Protein AF-A0A0K8T9E8-F1 (afdb_monomer_lite)

Foldseek 3Di:
DDDDQPDDDPVQVVLLVVVLVPDPDPVLSVVLVPDPVCVSDGPVVSVVSSVVVVVVVVVVVVVPDDPPDDPCPPPPPPDDDDDDDDDDDDDDDDDDDDDDDDDDDDDDDDD

Structure (mmCIF, N/CA/C/O backbone):
data_AF-A0A0K8T9E8-F1
#
_entry.id   AF-A0A0K8T9E8-F1
#
loop_
_atom_site.group_PDB
_atom_site.id
_atom_site.type_symbol
_atom_site.label_atom_id
_atom_site.label_alt_id
_atom_site.label_comp_id
_atom_site.label_asym_id
_atom_site.label_entity_id
_atom_site.label_seq_id
_atom_site.pdbx_PDB_ins_code
_atom_site.Cartn_x
_atom_site.Cartn_y
_atom_site.Cartn_z
_atom_site.occupancy
_atom_site.B_iso_or_equiv
_atom_site.auth_seq_id
_atom_site.auth_comp_id
_atom_site.auth_asym_id
_atom_site.auth_atom_id
_atom_site.pdbx_PDB_model_num
ATOM 1 N N . GLY A 1 1 ? -17.055 27.071 10.970 1.00 41.31 1 GLY A N 1
ATOM 2 C CA . GLY A 1 1 ? -17.228 25.872 10.129 1.00 41.31 1 GLY A CA 1
ATOM 3 C C . GLY A 1 1 ? -16.726 24.668 10.891 1.00 41.31 1 GLY A C 1
ATOM 4 O O . GLY A 1 1 ? -15.549 24.632 11.220 1.00 41.31 1 GLY A O 1
ATOM 5 N N . GLY A 1 2 ? -17.615 23.748 11.268 1.00 48.00 2 GLY A N 1
ATOM 6 C CA . GLY A 1 2 ? -17.248 22.570 12.054 1.00 48.00 2 GLY A CA 1
ATOM 7 C C . GLY A 1 2 ? -16.509 21.546 11.196 1.00 48.00 2 GLY A C 1
ATOM 8 O O . GLY A 1 2 ? -17.046 21.081 10.197 1.00 48.00 2 GLY A O 1
ATOM 9 N N . SER A 1 3 ? -15.282 21.205 11.586 1.00 59.69 3 SER A N 1
ATOM 10 C CA . SER A 1 3 ? -14.521 20.101 10.999 1.00 59.69 3 SER A CA 1
ATOM 11 C C . SER A 1 3 ? -15.246 18.781 11.277 1.00 59.69 3 SER A C 1
ATOM 13 O O . SER A 1 3 ? -15.269 18.278 12.403 1.00 59.69 3 SER A O 1
ATOM 15 N N . CYS A 1 4 ? -15.887 18.231 10.249 1.00 59.31 4 CYS A N 1
ATOM 16 C CA . CYS A 1 4 ? -16.485 16.907 10.275 1.00 59.31 4 CYS A CA 1
ATOM 17 C C . CYS A 1 4 ? -15.367 15.856 10.237 1.00 59.31 4 CYS A C 1
ATOM 19 O O . CYS A 1 4 ? -14.863 15.479 9.180 1.00 59.31 4 CYS A O 1
ATOM 21 N N . LYS A 1 5 ? -14.970 15.367 11.418 1.00 65.94 5 LYS A N 1
ATOM 22 C CA . LYS A 1 5 ? -14.088 14.201 11.545 1.00 65.94 5 LYS A CA 1
ATOM 23 C C . LYS A 1 5 ? -14.787 12.999 10.906 1.00 65.94 5 LYS A C 1
ATOM 25 O O . LYS A 1 5 ? -15.762 12.488 11.461 1.00 65.94 5 LYS A O 1
ATOM 30 N N . LYS A 1 6 ? -14.320 12.561 9.732 1.00 70.06 6 LYS A N 1
ATOM 31 C CA . LYS A 1 6 ? -14.803 11.326 9.100 1.00 70.06 6 LYS A CA 1
ATOM 32 C C . LYS A 1 6 ? -14.544 10.174 10.067 1.00 70.06 6 LYS A C 1
ATOM 34 O O . LYS A 1 6 ? -13.398 9.873 10.388 1.00 70.06 6 LYS A O 1
ATOM 39 N N . LYS A 1 7 ? -15.614 9.554 10.566 1.00 74.62 7 LYS A N 1
ATOM 40 C CA . LYS A 1 7 ? -15.506 8.351 11.393 1.00 74.62 7 LYS A CA 1
ATOM 41 C C . LYS A 1 7 ? -15.055 7.209 10.489 1.00 74.62 7 LYS A C 1
ATOM 43 O O . LYS A 1 7 ? -15.823 6.738 9.656 1.00 74.62 7 LYS A O 1
ATOM 48 N N . ILE A 1 8 ? -13.803 6.796 10.631 1.00 77.94 8 ILE A N 1
ATOM 49 C CA . ILE A 1 8 ? -13.283 5.622 9.935 1.00 77.94 8 ILE A CA 1
ATOM 50 C C . ILE A 1 8 ? -13.851 4.388 10.635 1.00 77.94 8 ILE A C 1
ATOM 52 O O . ILE A 1 8 ? -13.694 4.226 11.845 1.00 77.94 8 ILE A O 1
ATOM 56 N N . SER A 1 9 ? -14.538 3.530 9.882 1.00 89.19 9 SER A N 1
ATOM 57 C CA . SER A 1 9 ? -15.038 2.258 10.409 1.00 89.19 9 SER A CA 1
ATOM 58 C C . SER A 1 9 ? -13.875 1.351 10.815 1.00 89.19 9 SER A C 1
ATOM 60 O O . SER A 1 9 ? -12.877 1.254 10.101 1.00 89.19 9 SER A O 1
ATOM 62 N N . ILE A 1 10 ? -14.028 0.624 11.923 1.00 90.50 10 ILE A N 1
ATOM 63 C CA . ILE A 1 10 ? -13.066 -0.392 12.374 1.00 90.50 10 ILE A CA 1
ATOM 64 C C . ILE A 1 10 ? -12.800 -1.418 11.258 1.00 90.50 10 ILE A C 1
ATOM 66 O O . ILE A 1 10 ? -11.650 -1.778 11.009 1.00 90.50 10 ILE A O 1
ATOM 70 N N . ALA A 1 11 ? -13.842 -1.815 10.520 1.00 92.81 11 ALA A N 1
ATOM 71 C CA . ALA A 1 11 ? -13.714 -2.716 9.377 1.00 92.81 11 ALA A CA 1
ATOM 72 C C . ALA A 1 11 ? -12.789 -2.147 8.287 1.00 92.81 11 ALA A C 1
ATOM 74 O O . ALA A 1 11 ? -11.958 -2.870 7.745 1.00 92.81 11 ALA A O 1
ATOM 75 N N . ASN A 1 12 ? -12.869 -0.839 8.015 1.00 91.44 12 ASN A N 1
ATOM 76 C CA . ASN A 1 12 ? -11.996 -0.172 7.047 1.00 91.44 12 ASN A CA 1
ATOM 77 C C . ASN A 1 12 ? -10.527 -0.216 7.493 1.00 91.44 12 ASN A C 1
ATOM 79 O O . ASN A 1 12 ? -9.642 -0.471 6.680 1.00 91.44 12 ASN A O 1
ATOM 83 N N . THR A 1 13 ? -10.261 -0.022 8.785 1.00 91.69 13 THR A N 1
ATOM 84 C CA . THR A 1 13 ? -8.909 -0.145 9.346 1.00 91.69 13 THR A CA 1
ATOM 85 C C . THR A 1 13 ? -8.357 -1.558 9.168 1.00 91.69 13 THR A C 1
ATOM 87 O O . THR A 1 13 ? -7.232 -1.71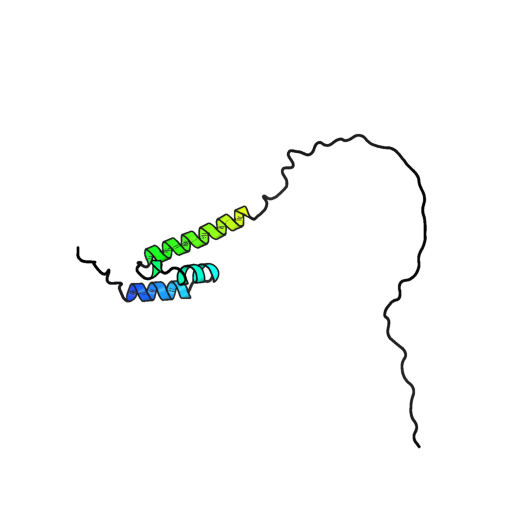6 8.691 1.00 91.69 13 THR A O 1
ATOM 90 N N . PHE A 1 14 ? -9.150 -2.588 9.484 1.00 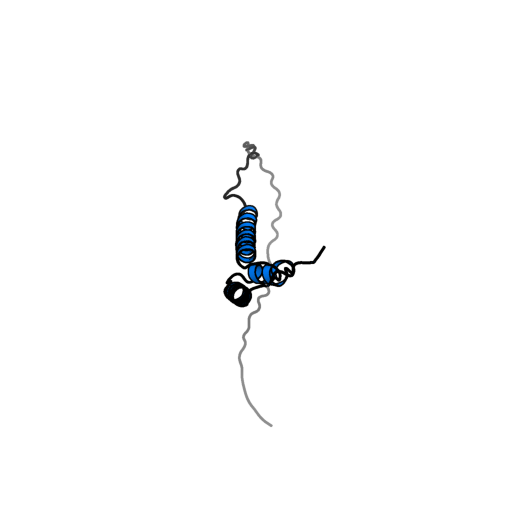94.31 14 PHE A N 1
ATOM 91 C CA . PHE A 1 14 ? -8.732 -3.980 9.309 1.00 94.31 14 PHE A CA 1
ATOM 92 C C . PHE A 1 14 ? -8.498 -4.338 7.842 1.00 94.31 14 PHE A C 1
ATOM 94 O O . PHE A 1 14 ? -7.453 -4.903 7.530 1.00 94.31 14 PHE A O 1
ATOM 101 N N . LEU A 1 15 ? -9.408 -3.966 6.937 1.00 95.12 15 LEU A N 1
ATOM 102 C CA . LEU A 1 15 ? -9.255 -4.217 5.500 1.00 95.12 15 LEU A CA 1
ATOM 103 C C . LEU A 1 15 ? -7.964 -3.607 4.959 1.00 95.12 15 LEU A C 1
ATOM 105 O O . LEU A 1 15 ? -7.193 -4.280 4.280 1.00 95.12 15 LEU A O 1
ATOM 109 N N . ARG A 1 16 ? -7.676 -2.355 5.323 1.00 94.62 16 ARG A N 1
ATOM 110 C CA . ARG A 1 16 ? -6.445 -1.675 4.913 1.00 94.62 16 ARG A CA 1
ATOM 111 C C . ARG A 1 16 ? -5.199 -2.355 5.471 1.00 94.62 16 ARG A C 1
ATOM 113 O O . ARG A 1 16 ? -4.246 -2.566 4.728 1.00 94.62 16 ARG A O 1
ATOM 120 N N . ALA A 1 17 ? -5.206 -2.719 6.752 1.00 94.25 17 ALA A N 1
ATOM 121 C CA . ALA A 1 17 ? -4.076 -3.396 7.381 1.00 94.25 17 ALA A CA 1
ATOM 122 C C . ALA A 1 17 ? -3.804 -4.768 6.744 1.00 94.25 17 ALA A C 1
ATOM 124 O O . ALA A 1 17 ? -2.658 -5.077 6.416 1.00 94.25 17 ALA A O 1
ATOM 125 N N . GLN A 1 18 ? -4.852 -5.568 6.528 1.00 96.69 18 GLN A N 1
ATOM 126 C CA . GLN A 1 18 ? -4.735 -6.886 5.902 1.00 96.69 18 GLN A CA 1
ATOM 127 C C . GLN A 1 18 ? -4.281 -6.782 4.451 1.00 96.69 18 GLN A C 1
ATOM 129 O O . GLN A 1 18 ? -3.404 -7.534 4.036 1.00 96.69 18 GLN A O 1
ATOM 134 N N . PHE A 1 19 ? -4.807 -5.813 3.704 1.00 96.81 19 PHE A N 1
ATOM 135 C CA . PHE A 1 19 ? -4.383 -5.573 2.333 1.00 96.81 19 PHE A CA 1
ATOM 136 C C . PHE A 1 19 ? -2.898 -5.211 2.255 1.00 96.81 19 PHE A C 1
ATOM 138 O O . PHE A 1 19 ? -2.157 -5.897 1.560 1.00 96.81 19 PHE A O 1
ATOM 145 N N . ILE A 1 20 ? -2.432 -4.213 3.021 1.00 95.62 20 ILE A N 1
ATOM 146 C CA . ILE A 1 20 ? -1.010 -3.820 3.030 1.00 95.62 20 ILE A CA 1
ATOM 147 C C . ILE A 1 20 ? -0.125 -5.013 3.419 1.00 95.62 20 ILE A C 1
ATOM 149 O O . ILE A 1 20 ? 0.881 -5.278 2.762 1.00 95.62 20 ILE A O 1
ATOM 153 N N . ARG A 1 21 ? -0.502 -5.763 4.463 1.00 96.38 21 ARG A N 1
ATOM 154 C CA . ARG A 1 21 ? 0.230 -6.961 4.900 1.00 96.38 21 ARG A CA 1
ATOM 155 C C . ARG A 1 21 ? 0.272 -8.043 3.814 1.00 96.38 21 ARG A C 1
ATOM 157 O O . ARG A 1 21 ? 1.287 -8.721 3.689 1.00 96.38 21 ARG A O 1
ATOM 164 N N . GLY A 1 22 ? -0.812 -8.207 3.060 1.00 97.38 22 GLY A N 1
ATOM 165 C CA . GLY A 1 22 ? -0.967 -9.221 2.017 1.00 97.38 22 GLY A CA 1
ATOM 166 C C . GLY A 1 22 ? -0.269 -8.902 0.692 1.00 97.38 22 GLY A C 1
ATOM 167 O O . GLY A 1 22 ? -0.134 -9.797 -0.142 1.00 97.38 22 GLY A O 1
ATOM 168 N N . LEU A 1 23 ? 0.201 -7.668 0.476 1.00 97.19 23 LEU A N 1
ATOM 169 C CA . LEU A 1 23 ? 0.909 -7.299 -0.754 1.00 97.19 23 LEU A CA 1
ATOM 170 C C . LEU A 1 23 ? 2.224 -8.065 -0.890 1.00 97.19 23 LEU A C 1
ATOM 172 O O . LEU A 1 23 ? 3.052 -8.035 0.017 1.00 97.19 23 LEU A O 1
ATOM 176 N N . ARG A 1 24 ? 2.454 -8.698 -2.045 1.00 96.31 24 ARG A N 1
ATOM 177 C CA . ARG A 1 24 ? 3.720 -9.393 -2.345 1.00 96.31 24 ARG A CA 1
ATOM 178 C C . ARG A 1 24 ? 4.862 -8.429 -2.670 1.00 96.31 24 ARG A C 1
ATOM 180 O O . ARG A 1 24 ? 5.992 -8.699 -2.278 1.00 96.31 24 ARG A O 1
ATOM 187 N N . ASP A 1 25 ? 4.573 -7.325 -3.361 1.00 95.25 25 ASP A N 1
ATOM 188 C CA . ASP A 1 25 ? 5.581 -6.319 -3.713 1.00 95.25 25 ASP A CA 1
ATOM 189 C C . ASP A 1 25 ? 5.943 -5.469 -2.483 1.00 95.25 25 ASP A C 1
ATOM 191 O O . ASP A 1 25 ? 5.124 -4.703 -1.966 1.00 95.25 25 ASP A O 1
ATOM 195 N N . GLY A 1 26 ? 7.184 -5.621 -2.011 1.00 96.06 26 GLY A N 1
ATOM 196 C CA . GLY A 1 26 ? 7.714 -4.873 -0.873 1.00 96.06 26 GLY A CA 1
ATOM 197 C C . GLY A 1 26 ? 7.804 -3.370 -1.134 1.00 96.06 26 GLY A C 1
ATOM 198 O O . GLY A 1 26 ? 7.496 -2.587 -0.240 1.00 96.06 26 GLY A O 1
ATOM 199 N N . TRP A 1 27 ? 8.116 -2.956 -2.364 1.00 95.69 27 TRP A N 1
ATOM 200 C CA . TRP A 1 27 ? 8.211 -1.540 -2.712 1.00 95.69 27 TRP A CA 1
ATOM 201 C C . TRP A 1 27 ? 6.837 -0.872 -2.671 1.00 95.69 27 TRP A C 1
ATOM 203 O O . TRP A 1 27 ? 6.679 0.168 -2.037 1.00 95.69 27 TRP A O 1
ATOM 213 N N . VAL A 1 28 ? 5.812 -1.494 -3.271 1.00 95.75 28 VAL A N 1
ATOM 214 C CA . VAL A 1 28 ? 4.437 -0.958 -3.218 1.00 95.75 28 VAL A CA 1
ATOM 215 C C . VAL A 1 28 ? 3.962 -0.888 -1.766 1.00 95.75 28 VAL A C 1
ATOM 217 O O . VAL A 1 28 ? 3.374 0.111 -1.352 1.00 95.75 28 VAL A O 1
ATOM 220 N N . ARG A 1 29 ? 4.267 -1.913 -0.961 1.00 96.69 29 ARG A N 1
ATOM 221 C CA . ARG A 1 29 ? 3.947 -1.932 0.470 1.00 96.69 29 ARG A CA 1
ATOM 222 C C . ARG A 1 29 ? 4.584 -0.756 1.217 1.00 96.69 29 ARG A C 1
ATOM 224 O O . ARG A 1 29 ? 3.887 -0.075 1.966 1.00 96.69 29 ARG A O 1
ATOM 231 N N . GLU A 1 30 ? 5.873 -0.501 1.013 1.00 96.12 30 GLU A N 1
ATOM 232 C CA . GLU A 1 30 ? 6.597 0.613 1.637 1.00 96.12 30 GLU A CA 1
ATOM 233 C C . GLU A 1 30 ? 6.029 1.973 1.222 1.00 96.12 30 GLU A C 1
ATOM 235 O O . GLU A 1 30 ? 5.768 2.813 2.085 1.00 96.12 30 GLU A O 1
ATOM 240 N N . GLN A 1 31 ? 5.746 2.167 -0.069 1.00 95.50 31 GLN A N 1
ATOM 241 C CA . GLN A 1 31 ? 5.141 3.402 -0.579 1.00 95.50 31 GLN A CA 1
ATOM 242 C C . GLN A 1 31 ? 3.770 3.688 0.054 1.00 95.50 31 GLN A C 1
ATOM 244 O O . GLN A 1 31 ? 3.436 4.839 0.338 1.00 95.50 31 GLN A O 1
ATOM 249 N N . LEU A 1 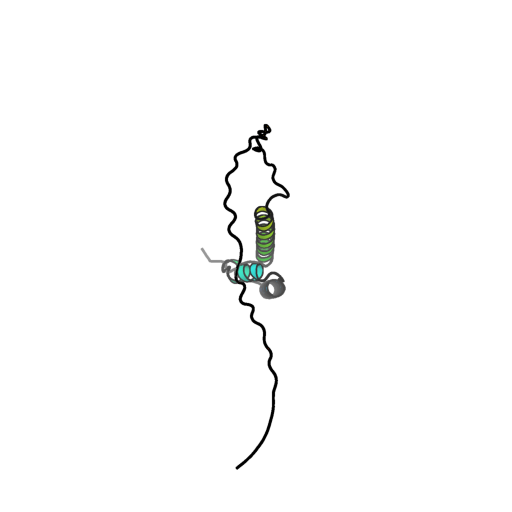32 ? 2.969 2.650 0.310 1.00 95.19 32 LEU A N 1
ATOM 250 C CA . LEU A 1 32 ? 1.682 2.796 0.994 1.00 95.19 32 LEU A CA 1
ATOM 251 C C . LEU A 1 32 ? 1.839 3.060 2.501 1.00 95.19 32 LEU A C 1
ATOM 253 O O . LEU A 1 32 ? 1.015 3.762 3.081 1.00 95.19 32 LEU A O 1
ATOM 257 N N . LEU A 1 33 ? 2.878 2.523 3.146 1.00 94.50 33 LEU A N 1
ATOM 258 C CA . LEU A 1 33 ? 3.146 2.754 4.571 1.00 94.50 33 LEU A CA 1
ATOM 259 C C . LEU A 1 33 ? 3.687 4.161 4.854 1.00 94.50 33 LEU A C 1
ATOM 261 O O . LEU A 1 33 ? 3.359 4.743 5.890 1.00 94.50 33 LEU A O 1
ATOM 265 N N . GLN A 1 34 ? 4.505 4.700 3.950 1.00 94.12 34 GLN A N 1
ATOM 266 C CA . GLN A 1 34 ? 5.097 6.034 4.079 1.00 94.12 34 GLN A CA 1
ATOM 267 C C . GLN A 1 34 ? 4.107 7.162 3.770 1.00 94.12 34 GLN A C 1
ATOM 269 O O . GLN A 1 34 ? 4.294 8.290 4.226 1.00 94.12 34 GLN A O 1
ATOM 274 N N . ASP A 1 35 ? 3.036 6.880 3.028 1.00 91.75 35 ASP A N 1
ATOM 275 C CA . ASP A 1 35 ? 2.052 7.894 2.681 1.00 91.75 35 ASP A CA 1
ATOM 276 C C . ASP A 1 35 ? 1.104 8.196 3.856 1.00 91.75 35 ASP A C 1
ATOM 278 O O . ASP A 1 35 ? 0.150 7.472 4.164 1.00 91.75 35 ASP A O 1
ATOM 282 N N . SER A 1 36 ? 1.350 9.339 4.493 1.00 84.75 36 SER A N 1
ATOM 283 C CA . SER A 1 36 ? 0.527 9.883 5.571 1.00 84.75 36 SER A CA 1
ATOM 284 C C . SER A 1 36 ? -0.908 10.185 5.132 1.00 84.75 36 SER A C 1
ATOM 286 O O . SER A 1 36 ? -1.820 10.074 5.952 1.00 84.75 36 SER A O 1
ATOM 288 N N . SER A 1 37 ? -1.141 10.474 3.846 1.00 84.50 37 SER A N 1
ATOM 289 C CA . SER A 1 37 ? -2.464 10.806 3.312 1.00 84.50 37 SER A CA 1
ATOM 290 C C . SER A 1 37 ? -3.415 9.613 3.275 1.00 84.50 37 SER A C 1
ATOM 292 O O . SER A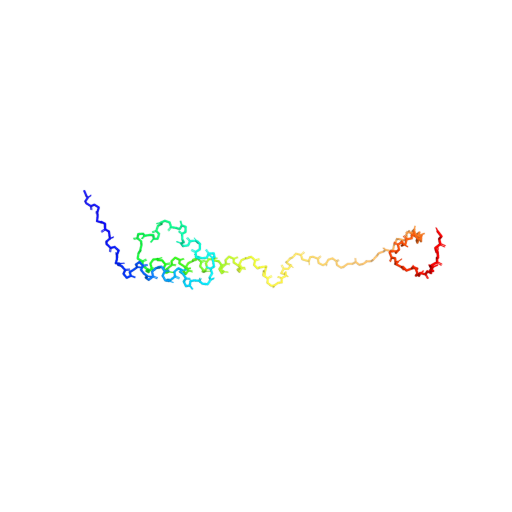 1 37 ? -4.628 9.806 3.218 1.00 84.50 37 SER A O 1
ATOM 294 N N . ILE A 1 38 ? -2.905 8.376 3.331 1.00 83.75 38 ILE A N 1
ATOM 295 C CA . ILE A 1 38 ? -3.763 7.188 3.286 1.00 83.75 38 ILE A CA 1
ATOM 296 C C . ILE A 1 38 ? -4.441 6.967 4.635 1.00 83.75 38 ILE A C 1
ATOM 298 O O . ILE A 1 38 ? -5.533 6.413 4.668 1.00 83.75 38 ILE A O 1
ATOM 302 N N . LYS A 1 39 ? -3.846 7.391 5.763 1.00 77.19 39 LYS A N 1
ATOM 303 C CA . LYS A 1 39 ? -4.380 7.167 7.126 1.00 77.19 39 LYS A CA 1
ATOM 304 C C . LYS A 1 39 ? -5.832 7.612 7.275 1.00 77.19 39 LYS A C 1
ATOM 306 O O . LYS A 1 39 ? -6.621 6.832 7.800 1.00 77.19 39 LYS A O 1
ATOM 311 N N . ASP A 1 40 ? -6.199 8.736 6.674 1.00 80.81 40 ASP A N 1
ATOM 312 C CA . ASP A 1 40 ? -7.551 9.297 6.761 1.00 80.81 40 ASP A CA 1
ATOM 313 C C . ASP A 1 40 ? -8.479 8.888 5.600 1.00 80.81 40 ASP A C 1
ATOM 315 O O . ASP A 1 40 ? -9.606 9.377 5.484 1.00 80.81 40 ASP A O 1
ATOM 319 N N . LYS A 1 41 ? -8.019 7.985 4.723 1.00 84.00 41 LYS A N 1
ATOM 320 C CA . LYS A 1 41 ? -8.745 7.544 3.527 1.00 84.00 41 LYS A CA 1
ATOM 321 C C . LYS A 1 41 ? -9.452 6.197 3.703 1.00 84.00 41 LYS A C 1
ATOM 323 O O . LYS A 1 41 ? -9.080 5.336 4.513 1.00 84.00 41 LYS A O 1
ATOM 328 N N . ASN A 1 42 ? -10.492 6.025 2.889 1.00 89.62 42 ASN A N 1
ATOM 329 C CA . ASN A 1 42 ? -11.218 4.769 2.736 1.00 89.62 42 ASN A CA 1
ATOM 330 C C . ASN A 1 42 ? -10.370 3.735 1.985 1.00 89.62 42 ASN A C 1
ATOM 332 O O . ASN A 1 42 ? -9.428 4.080 1.271 1.00 89.62 42 ASN A O 1
ATOM 336 N N . PHE A 1 43 ? -10.733 2.467 2.142 1.00 92.62 43 PHE A N 1
ATOM 337 C CA . PHE A 1 43 ? -10.081 1.339 1.492 1.00 92.62 43 PHE A CA 1
ATOM 338 C C . PHE A 1 43 ? -9.997 1.496 -0.033 1.00 92.62 43 PHE A C 1
ATOM 340 O O . PHE A 1 43 ? -8.930 1.273 -0.594 1.00 92.62 43 PHE A O 1
ATOM 347 N N . ASP A 1 44 ? -11.056 1.975 -0.687 1.00 93.81 44 ASP A N 1
ATOM 348 C CA . ASP A 1 44 ? -11.076 2.149 -2.147 1.00 93.81 44 ASP A CA 1
ATOM 349 C C . ASP A 1 44 ? -9.975 3.084 -2.653 1.00 93.81 44 ASP A C 1
ATOM 351 O O . ASP A 1 44 ? -9.348 2.833 -3.677 1.00 93.81 44 ASP A O 1
ATOM 355 N N . GLU A 1 45 ? -9.695 4.157 -1.916 1.00 93.19 45 GLU A N 1
ATOM 356 C CA . GLU A 1 45 ? -8.636 5.100 -2.274 1.00 93.19 45 GLU A CA 1
ATOM 357 C C . GLU A 1 45 ? -7.245 4.484 -2.094 1.00 93.19 45 GLU A C 1
ATOM 359 O O . GLU A 1 45 ? -6.335 4.745 -2.883 1.00 93.19 45 GLU A O 1
ATOM 364 N N . LEU A 1 46 ? -7.085 3.629 -1.081 1.00 95.06 46 LEU A N 1
ATOM 365 C CA . LEU A 1 46 ? -5.869 2.847 -0.888 1.00 95.06 46 LEU A CA 1
ATOM 366 C C . LEU A 1 46 ? -5.670 1.861 -2.048 1.00 95.06 46 LEU A C 1
ATOM 368 O O . LEU A 1 46 ? -4.567 1.772 -2.587 1.00 95.06 46 LEU A O 1
ATOM 372 N N . LEU A 1 47 ? -6.734 1.165 -2.457 1.00 96.31 47 LEU A N 1
ATOM 373 C CA . LEU A 1 47 ? -6.709 0.205 -3.559 1.00 96.31 47 LEU A CA 1
ATOM 374 C C . LEU A 1 47 ? -6.351 0.884 -4.887 1.00 96.31 47 LEU A C 1
ATOM 376 O O . LEU A 1 47 ? -5.432 0.438 -5.571 1.00 96.31 47 LEU A O 1
ATOM 380 N N . LYS A 1 48 ? -7.008 2.003 -5.218 1.00 96.56 48 LYS A N 1
ATOM 381 C CA . LYS A 1 48 ? -6.688 2.802 -6.414 1.00 96.56 48 LYS A CA 1
ATOM 382 C C . LYS A 1 48 ? -5.222 3.215 -6.438 1.00 96.56 48 LYS A C 1
ATOM 384 O O . LYS A 1 48 ? -4.570 3.105 -7.472 1.00 96.56 48 LYS A O 1
ATOM 389 N N . LYS A 1 49 ? -4.689 3.667 -5.298 1.00 95.75 49 LYS A N 1
ATOM 390 C CA . LYS A 1 49 ? -3.283 4.064 -5.208 1.00 95.75 49 LYS A CA 1
ATOM 391 C C . LYS A 1 49 ? -2.338 2.884 -5.437 1.00 95.75 49 LYS A C 1
ATOM 393 O O . LYS A 1 49 ? -1.357 3.040 -6.155 1.00 95.75 49 LYS A O 1
ATOM 398 N N . ALA A 1 50 ? -2.623 1.725 -4.847 1.00 96.31 50 ALA A N 1
ATOM 399 C CA . ALA A 1 50 ? -1.811 0.525 -5.036 1.00 96.31 50 ALA A CA 1
ATOM 400 C C . ALA A 1 50 ? -1.749 0.109 -6.516 1.00 96.31 50 ALA A C 1
ATOM 402 O O . ALA A 1 50 ? -0.659 -0.120 -7.033 1.00 96.31 50 ALA A O 1
ATOM 403 N N . ILE A 1 51 ? -2.896 0.116 -7.204 1.00 97.62 51 ILE A N 1
ATOM 404 C CA . ILE A 1 51 ? -2.989 -0.171 -8.644 1.00 97.62 51 ILE A CA 1
ATOM 405 C C . ILE A 1 51 ? -2.180 0.847 -9.454 1.00 97.62 51 ILE A C 1
ATOM 407 O O . ILE A 1 51 ? -1.413 0.467 -10.334 1.00 97.62 51 ILE A O 1
ATOM 411 N N . ALA A 1 52 ? -2.308 2.140 -9.144 1.00 96.62 52 ALA A N 1
ATOM 412 C CA . ALA A 1 52 ? -1.563 3.187 -9.840 1.00 96.62 52 ALA A CA 1
ATOM 413 C C . ALA A 1 52 ? -0.039 3.036 -9.668 1.00 96.62 52 ALA A C 1
ATOM 415 O O . ALA A 1 52 ? 0.710 3.215 -10.626 1.00 96.62 52 ALA A O 1
ATOM 416 N N . LEU A 1 53 ? 0.422 2.673 -8.465 1.00 96.00 53 LEU A N 1
ATOM 417 C CA . LEU A 1 53 ? 1.836 2.406 -8.183 1.00 96.00 53 LEU A CA 1
ATOM 418 C C . LEU A 1 53 ? 2.361 1.194 -8.964 1.00 96.00 53 LEU A C 1
ATOM 420 O O . LEU A 1 53 ? 3.455 1.255 -9.525 1.00 96.00 53 LEU A O 1
ATOM 424 N N . GLU A 1 54 ? 1.589 0.110 -9.011 1.00 94.75 54 GLU A N 1
ATOM 425 C CA . GLU A 1 54 ? 1.936 -1.096 -9.768 1.00 94.75 54 GLU A CA 1
ATOM 426 C C . GLU A 1 54 ? 2.005 -0.811 -11.274 1.00 94.75 54 GLU A C 1
ATOM 428 O O . GLU A 1 54 ? 3.014 -1.118 -11.913 1.00 94.75 54 GLU A O 1
ATOM 433 N N . ALA A 1 55 ? 0.983 -0.152 -11.826 1.00 95.12 55 ALA A N 1
ATOM 434 C CA . ALA A 1 55 ? 0.932 0.227 -13.235 1.00 95.12 55 ALA A CA 1
ATOM 435 C C . ALA A 1 55 ? 2.102 1.144 -13.621 1.00 95.12 55 ALA A C 1
ATOM 437 O O . ALA A 1 55 ? 2.779 0.891 -14.616 1.00 95.12 55 ALA A O 1
ATOM 438 N N . SER A 1 56 ? 2.400 2.155 -12.798 1.00 93.38 56 SER A N 1
ATOM 439 C CA . SER A 1 56 ? 3.507 3.086 -13.041 1.00 93.38 56 SER A CA 1
ATOM 440 C C . SER A 1 56 ? 4.871 2.388 -13.032 1.00 93.38 56 SER A C 1
ATOM 442 O O . SER A 1 56 ? 5.722 2.682 -13.877 1.00 93.38 56 SER A O 1
ATOM 444 N N . ARG A 1 57 ? 5.089 1.417 -12.132 1.00 90.50 57 ARG A N 1
ATOM 445 C CA . ARG A 1 57 ? 6.313 0.599 -12.152 1.00 90.50 57 ARG A CA 1
ATOM 446 C C . ARG A 1 57 ? 6.391 -0.299 -13.371 1.00 90.50 57 ARG A C 1
ATOM 448 O O . ARG A 1 57 ? 7.476 -0.431 -13.935 1.00 90.50 57 ARG A O 1
ATOM 455 N N . TYR A 1 58 ? 5.282 -0.920 -13.758 1.00 90.25 58 TYR A N 1
ATOM 456 C CA . TYR A 1 58 ? 5.241 -1.762 -14.944 1.00 90.25 58 TYR A CA 1
ATOM 457 C C . TYR A 1 58 ? 5.600 -0.953 -16.195 1.00 90.25 58 TYR A C 1
ATOM 459 O O . TYR A 1 58 ? 6.506 -1.336 -16.931 1.00 90.25 58 TYR A O 1
ATOM 467 N N . GLU A 1 59 ? 4.967 0.205 -16.384 1.00 91.25 59 GLU A N 1
ATOM 468 C CA . GLU A 1 59 ? 5.219 1.113 -17.506 1.00 91.25 59 GLU A CA 1
ATOM 469 C C . GLU A 1 59 ? 6.659 1.644 -17.512 1.00 91.25 59 GLU A C 1
ATOM 471 O O . GLU A 1 59 ? 7.350 1.551 -18.525 1.00 91.25 59 GLU A O 1
ATOM 476 N N . SER A 1 60 ? 7.166 2.104 -16.366 1.00 87.31 60 SER A N 1
ATOM 477 C CA . SER A 1 60 ? 8.561 2.559 -16.243 1.00 87.31 60 SER A CA 1
ATOM 478 C C . SER A 1 60 ? 9.561 1.438 -16.552 1.00 87.31 60 SER A C 1
ATOM 480 O O . SER A 1 60 ? 10.594 1.667 -17.182 1.00 87.31 60 SER A O 1
ATOM 482 N N . GLY A 1 61 ? 9.244 0.206 -16.145 1.00 81.81 61 GLY A N 1
ATOM 483 C CA . GLY A 1 61 ? 10.015 -0.988 -16.481 1.00 81.81 61 GLY A CA 1
ATOM 484 C C . GLY A 1 61 ? 10.057 -1.256 -17.987 1.00 81.81 61 GLY A C 1
ATOM 485 O O . GLY A 1 61 ? 11.123 -1.571 -18.513 1.00 81.81 61 GLY A O 1
ATOM 486 N N . GLN A 1 62 ? 8.937 -1.077 -18.690 1.00 71.81 62 GLN A N 1
ATOM 487 C CA . GLN A 1 62 ? 8.883 -1.195 -20.151 1.00 71.81 62 GLN A CA 1
ATOM 488 C C . GLN A 1 62 ? 9.702 -0.103 -20.849 1.00 71.81 62 GLN A C 1
ATOM 490 O O . GLN A 1 62 ? 10.431 -0.411 -21.782 1.00 71.81 62 GLN A O 1
ATOM 495 N N . LEU A 1 63 ? 9.662 1.143 -20.364 1.00 62.97 63 LEU A N 1
ATOM 496 C CA . LEU A 1 63 ? 10.463 2.245 -20.921 1.00 62.97 63 LEU A CA 1
ATOM 497 C C . LEU A 1 63 ? 11.976 2.038 -20.747 1.00 62.97 63 LEU A C 1
ATOM 499 O O . LEU A 1 63 ? 12.766 2.502 -21.563 1.00 62.97 63 LEU A O 1
ATOM 503 N N . SER A 1 64 ? 12.387 1.349 -19.679 1.00 66.81 64 SER A N 1
ATOM 504 C CA . SER A 1 64 ? 13.797 1.021 -19.429 1.00 66.81 64 SER A CA 1
ATOM 505 C C . SER A 1 64 ? 14.316 -0.159 -20.252 1.00 66.81 64 SER A C 1
ATOM 507 O O . SER A 1 64 ? 15.531 -0.348 -20.354 1.00 66.81 64 SER A O 1
ATOM 509 N N . ARG A 1 65 ? 13.420 -0.967 -20.835 1.00 66.44 65 ARG A N 1
ATOM 510 C CA . ARG A 1 65 ? 13.826 -2.017 -21.764 1.00 66.44 65 ARG A CA 1
ATOM 511 C C . ARG A 1 65 ? 14.154 -1.349 -23.097 1.00 66.44 65 ARG A C 1
ATOM 513 O O . ARG A 1 65 ? 13.291 -0.668 -23.648 1.00 66.44 65 ARG A O 1
ATOM 520 N N . PRO A 1 66 ? 15.380 -1.514 -23.624 1.00 63.22 66 PRO A N 1
ATOM 521 C CA . PRO A 1 66 ? 15.646 -1.077 -24.981 1.00 63.22 66 PRO A CA 1
ATOM 522 C C . PRO A 1 66 ? 14.641 -1.785 -25.901 1.00 63.22 66 PRO A C 1
ATOM 524 O O . PRO A 1 66 ? 14.388 -2.976 -25.690 1.00 63.22 66 PRO A O 1
ATOM 527 N N . PRO A 1 67 ? 14.041 -1.084 -26.879 1.00 71.75 67 PRO A N 1
ATOM 528 C CA . PRO A 1 67 ? 13.224 -1.749 -27.882 1.00 71.75 67 PRO A CA 1
ATOM 529 C C . PRO A 1 67 ? 14.045 -2.891 -28.486 1.00 71.75 67 PRO A C 1
ATOM 531 O O . PRO A 1 67 ? 15.242 -2.721 -28.737 1.00 71.75 67 PRO A O 1
ATOM 534 N N . ASP A 1 68 ? 13.425 -4.061 -28.652 1.00 66.75 68 ASP A N 1
ATOM 535 C CA . ASP A 1 68 ? 14.071 -5.230 -29.242 1.00 66.75 68 ASP A CA 1
ATOM 536 C C . ASP A 1 68 ? 14.631 -4.866 -30.629 1.00 66.75 68 ASP A C 1
ATOM 538 O O . ASP A 1 68 ? 13.917 -4.823 -31.629 1.00 66.75 68 ASP A O 1
ATOM 542 N N . GLY A 1 69 ? 15.937 -4.598 -30.673 1.00 61.91 69 GLY A N 1
ATOM 543 C CA . GLY A 1 69 ? 16.726 -4.420 -31.887 1.00 61.91 69 GLY A CA 1
ATOM 544 C C . GLY A 1 69 ? 17.004 -2.962 -32.293 1.00 61.91 69 GLY A C 1
ATOM 545 O O . GLY A 1 69 ? 16.138 -2.092 -32.206 1.00 61.91 69 GLY A O 1
ATOM 546 N N . PRO A 1 70 ? 18.220 -2.673 -32.798 1.00 57.78 70 PRO A N 1
ATOM 547 C CA . PRO A 1 70 ? 18.550 -1.357 -33.314 1.00 57.78 70 PRO A CA 1
ATOM 548 C C . PRO A 1 70 ? 17.861 -1.165 -34.667 1.00 57.78 70 PRO A C 1
ATOM 550 O O . PRO A 1 70 ? 18.235 -1.802 -35.653 1.00 57.78 70 PRO A O 1
ATOM 553 N N . VAL A 1 71 ? 16.913 -0.233 -34.761 1.00 61.81 71 VAL A N 1
ATOM 554 C CA . VAL A 1 71 ? 16.657 0.408 -36.055 1.00 61.81 71 VAL A CA 1
ATOM 555 C C . VAL A 1 71 ? 17.769 1.435 -36.241 1.00 61.81 71 VAL A C 1
ATOM 557 O O . VAL A 1 71 ? 17.646 2.603 -35.887 1.00 61.81 71 VAL A O 1
ATOM 560 N N . ASP A 1 72 ? 18.912 0.956 -36.725 1.00 57.25 72 ASP A N 1
ATOM 561 C CA . ASP A 1 72 ? 20.014 1.798 -37.175 1.00 57.25 72 ASP A CA 1
ATOM 562 C C . ASP A 1 72 ? 19.580 2.518 -38.463 1.00 57.25 72 ASP A C 1
ATOM 564 O O . ASP A 1 72 ? 19.843 2.065 -39.578 1.00 57.25 72 ASP A O 1
ATOM 568 N N . THR A 1 73 ? 18.873 3.642 -38.319 1.00 61.81 73 THR A N 1
ATOM 569 C CA . THR A 1 73 ? 18.526 4.547 -39.427 1.00 61.81 73 THR A CA 1
ATOM 570 C C . THR A 1 73 ? 19.736 5.316 -39.972 1.00 61.81 73 THR A C 1
ATOM 572 O O . THR A 1 73 ? 19.583 6.096 -40.910 1.00 61.81 73 THR A O 1
ATOM 575 N N . HIS A 1 74 ? 20.945 5.100 -39.438 1.00 59.09 74 HIS A N 1
ATOM 576 C CA . HIS A 1 74 ? 22.150 5.842 -39.815 1.00 59.09 74 HIS A CA 1
ATOM 577 C C . HIS A 1 74 ? 23.308 4.972 -40.317 1.00 59.09 74 HIS A C 1
ATOM 579 O O . HIS A 1 74 ? 24.417 5.485 -40.500 1.00 59.09 74 HIS A O 1
ATOM 585 N N . ARG A 1 75 ? 23.079 3.695 -40.658 1.00 50.06 75 ARG A N 1
ATOM 586 C CA . ARG A 1 75 ? 24.123 2.866 -41.277 1.00 50.06 75 ARG A CA 1
ATOM 587 C C . ARG A 1 75 ? 24.365 3.246 -42.734 1.00 50.06 75 ARG A C 1
ATOM 589 O O . ARG A 1 75 ? 23.927 2.573 -43.665 1.00 50.06 75 ARG A O 1
ATOM 596 N N . ILE A 1 76 ? 25.150 4.296 -42.950 1.00 58.12 76 ILE A N 1
ATOM 597 C CA . ILE A 1 76 ? 25.784 4.561 -44.241 1.00 58.12 76 ILE A CA 1
ATOM 598 C C . ILE A 1 76 ? 26.810 3.445 -44.475 1.00 58.12 76 ILE A C 1
ATOM 600 O O . ILE A 1 76 ? 27.948 3.499 -44.010 1.00 58.12 76 ILE A O 1
ATOM 604 N N . ILE A 1 77 ? 26.406 2.400 -45.197 1.00 55.94 77 ILE A N 1
ATOM 605 C CA . ILE A 1 77 ? 27.306 1.343 -45.661 1.00 55.94 77 ILE A CA 1
ATOM 606 C C . ILE A 1 77 ? 28.199 1.942 -46.757 1.00 55.94 77 ILE A C 1
ATOM 608 O O . ILE A 1 77 ? 27.897 1.845 -47.944 1.00 55.94 77 ILE A O 1
ATOM 612 N N . LYS A 1 78 ? 29.330 2.551 -46.384 1.00 51.75 78 LYS A N 1
ATOM 613 C CA . LYS A 1 78 ? 30.416 2.806 -47.339 1.00 51.75 78 LYS A CA 1
ATOM 614 C C . LYS A 1 78 ? 31.150 1.490 -47.597 1.00 51.75 78 LYS A C 1
ATOM 616 O O . LYS A 1 78 ? 32.066 1.117 -46.872 1.00 51.75 78 LYS A O 1
ATOM 621 N N . ARG A 1 79 ? 30.722 0.758 -48.626 1.00 52.97 79 ARG A N 1
ATOM 622 C CA . ARG A 1 79 ? 31.487 -0.352 -49.210 1.00 52.97 79 ARG A CA 1
ATOM 623 C C . ARG A 1 79 ? 32.319 0.165 -50.387 1.00 52.97 79 ARG A C 1
ATOM 625 O O . ARG A 1 79 ? 31.775 0.357 -51.464 1.00 52.97 79 ARG A O 1
ATOM 632 N N . ALA A 1 80 ? 33.629 0.302 -50.182 1.00 47.03 80 ALA A N 1
ATOM 633 C CA . ALA A 1 80 ? 34.665 0.098 -51.201 1.00 47.03 80 ALA A CA 1
ATOM 634 C C . ALA A 1 80 ? 36.013 -0.205 -50.500 1.00 47.03 80 ALA A C 1
ATOM 636 O O . ALA A 1 80 ? 36.445 0.547 -49.633 1.00 47.03 80 ALA A O 1
ATOM 637 N N . LYS A 1 81 ? 36.608 -1.364 -50.818 1.00 50.03 81 LYS A N 1
ATOM 638 C CA . LYS A 1 81 ? 37.898 -1.923 -50.328 1.00 50.03 81 LYS A CA 1
ATOM 639 C C . LYS A 1 81 ? 39.091 -1.337 -51.139 1.00 50.03 81 LYS A C 1
ATOM 641 O O . LYS A 1 81 ? 38.819 -0.557 -52.045 1.00 50.03 81 LYS A O 1
ATOM 646 N N . PRO A 1 82 ? 40.319 -1.912 -51.109 1.00 58.62 82 PRO A N 1
ATOM 647 C CA . PRO A 1 82 ? 41.283 -2.255 -50.036 1.00 58.62 82 PRO A CA 1
ATOM 648 C C . PRO A 1 82 ? 42.645 -1.531 -50.255 1.00 58.62 82 PRO A C 1
ATOM 650 O O . PRO A 1 82 ? 42.891 -1.077 -51.363 1.00 58.62 82 PRO A O 1
ATOM 653 N N . GLN A 1 83 ? 43.591 -1.510 -49.299 1.00 48.03 83 GLN A N 1
ATOM 654 C CA . GLN A 1 83 ? 45.028 -1.543 -49.655 1.00 48.03 83 GLN A CA 1
ATOM 655 C C . GLN A 1 83 ? 45.961 -1.899 -48.489 1.00 48.03 83 GLN A C 1
ATOM 657 O O . GLN A 1 83 ? 45.728 -1.567 -47.331 1.00 48.03 83 GLN A O 1
ATOM 662 N N . GLN A 1 84 ? 46.991 -2.654 -48.861 1.00 50.38 84 GLN A N 1
ATOM 663 C CA . GLN A 1 84 ? 48.066 -3.217 -48.057 1.00 50.38 84 GLN A CA 1
ATOM 664 C C . GLN A 1 84 ? 48.987 -2.137 -47.478 1.00 50.38 84 GLN A C 1
ATOM 666 O O . GLN A 1 84 ? 49.255 -1.129 -48.122 1.00 50.38 84 GLN A O 1
ATOM 671 N N . GLY A 1 85 ? 49.559 -2.419 -46.309 1.00 41.50 85 GLY A N 1
ATOM 672 C CA . GLY A 1 85 ? 50.661 -1.658 -45.733 1.00 41.50 85 GLY A CA 1
ATOM 673 C C . GLY A 1 85 ? 51.392 -2.509 -44.705 1.00 41.50 85 GLY A C 1
ATOM 674 O O . GLY A 1 85 ? 51.018 -2.546 -43.537 1.00 41.50 85 GLY A O 1
ATOM 675 N N . ASN A 1 86 ? 52.394 -3.250 -45.176 1.00 50.12 86 ASN A N 1
ATOM 676 C CA . ASN A 1 86 ? 53.395 -3.932 -44.361 1.00 50.12 86 ASN A CA 1
ATOM 677 C C . ASN A 1 86 ? 53.988 -2.975 -43.324 1.00 50.12 86 ASN A C 1
ATOM 679 O O . ASN A 1 86 ? 54.438 -1.916 -43.726 1.00 50.12 86 ASN A O 1
ATOM 683 N N . HIS A 1 87 ? 54.125 -3.392 -42.063 1.00 47.56 87 HIS A N 1
ATOM 684 C CA . HIS A 1 87 ? 55.393 -3.263 -41.336 1.00 47.56 87 HIS A CA 1
ATOM 685 C C . HIS A 1 87 ? 55.448 -4.252 -40.162 1.00 47.56 87 HIS A C 1
ATOM 687 O O . HIS A 1 87 ? 54.600 -4.282 -39.274 1.00 47.56 87 HIS A O 1
ATOM 693 N N . CYS A 1 88 ? 56.478 -5.095 -40.210 1.00 44.62 88 CYS A N 1
ATOM 694 C CA . CYS A 1 88 ? 56.906 -6.024 -39.174 1.00 44.62 88 CYS A CA 1
ATOM 695 C C . CYS A 1 88 ? 57.152 -5.342 -37.821 1.00 44.62 88 CYS A C 1
ATOM 697 O O . CYS A 1 88 ? 57.913 -4.384 -37.747 1.00 44.62 88 CYS A O 1
ATOM 699 N N . SER A 1 89 ? 56.718 -5.984 -36.735 1.00 53.94 89 SER A N 1
ATOM 700 C CA . SER A 1 89 ? 57.610 -6.236 -35.597 1.00 53.94 89 SER A CA 1
ATOM 701 C C . SER A 1 89 ? 57.143 -7.472 -34.836 1.00 53.94 89 SER A C 1
ATOM 703 O O . SER A 1 89 ? 56.207 -7.462 -34.041 1.00 53.94 89 SER A O 1
ATOM 705 N N . ARG A 1 90 ? 57.813 -8.579 -35.142 1.00 52.94 90 ARG A N 1
ATOM 706 C CA . ARG A 1 90 ? 57.751 -9.849 -34.432 1.00 52.94 90 ARG A CA 1
ATOM 707 C C . ARG A 1 90 ? 58.727 -9.741 -33.257 1.00 52.94 90 ARG A C 1
ATOM 709 O O . ARG A 1 90 ? 59.932 -9.803 -33.482 1.00 52.94 90 ARG A O 1
ATOM 716 N N . LYS A 1 91 ? 58.246 -9.645 -32.015 1.00 52.19 91 LYS A N 1
ATOM 717 C CA . LYS A 1 91 ? 59.044 -10.058 -30.848 1.00 52.19 91 LYS A CA 1
ATOM 718 C C . LYS A 1 91 ? 58.300 -11.098 -30.020 1.00 52.19 91 LYS A C 1
ATOM 720 O O . LYS A 1 91 ? 57.158 -10.925 -29.615 1.00 52.19 91 LYS A O 1
ATOM 725 N N . ARG A 1 92 ? 58.990 -12.230 -29.892 1.00 48.66 92 ARG A N 1
ATOM 726 C CA . ARG A 1 92 ? 58.588 -13.492 -29.279 1.00 48.66 92 ARG A CA 1
ATOM 727 C C . ARG A 1 92 ? 58.753 -13.408 -27.758 1.00 48.66 92 ARG A C 1
ATOM 729 O O . ARG A 1 92 ? 59.771 -12.909 -27.302 1.00 48.66 92 ARG A O 1
ATOM 736 N N . GLN A 1 93 ? 57.771 -13.981 -27.063 1.00 49.19 93 GLN A N 1
ATOM 737 C CA . GLN A 1 93 ? 57.853 -14.938 -25.946 1.00 49.19 93 GLN A CA 1
ATOM 738 C C . GLN A 1 93 ? 58.743 -14.703 -24.710 1.00 49.19 93 GLN A C 1
ATOM 740 O O . GLN A 1 93 ? 59.891 -14.282 -24.779 1.00 49.19 93 GLN A O 1
ATOM 745 N N . SER A 1 94 ? 58.202 -15.275 -23.621 1.00 41.38 94 SER A N 1
ATOM 746 C CA . SER A 1 94 ? 58.769 -15.625 -22.307 1.00 41.38 94 SER A CA 1
ATOM 747 C C . SER A 1 94 ? 58.514 -14.556 -21.226 1.00 41.38 94 SER A C 1
ATOM 749 O O . SER A 1 94 ? 58.778 -13.388 -21.448 1.00 41.38 94 SER A O 1
ATOM 751 N N . GLN A 1 95 ? 57.929 -14.834 -20.056 1.00 49.12 95 GLN A N 1
ATOM 752 C CA . GLN A 1 95 ? 57.690 -16.091 -19.343 1.00 49.12 95 GLN A CA 1
ATOM 753 C C . GLN A 1 95 ? 56.369 -16.038 -18.557 1.00 49.12 95 GLN A C 1
ATOM 755 O O . GLN A 1 95 ? 56.128 -15.125 -17.773 1.00 49.12 95 GLN A O 1
ATOM 760 N N . THR A 1 96 ? 55.557 -17.081 -18.698 1.00 50.38 96 THR A N 1
ATOM 761 C CA . THR A 1 96 ? 54.586 -17.503 -17.685 1.00 50.38 96 THR A CA 1
ATOM 762 C C . THR A 1 96 ? 55.355 -18.087 -16.498 1.00 50.38 96 THR A C 1
ATOM 764 O O . THR A 1 96 ? 56.068 -19.077 -16.674 1.00 50.38 96 THR A O 1
ATOM 767 N N . ARG A 1 97 ? 55.213 -17.538 -15.287 1.00 43.41 97 ARG A N 1
ATOM 768 C CA . ARG A 1 97 ? 55.553 -18.278 -14.063 1.00 43.41 97 ARG A CA 1
ATOM 769 C C . ARG A 1 97 ? 54.269 -18.763 -13.409 1.00 43.41 97 ARG A C 1
ATOM 771 O O . ARG A 1 97 ? 53.560 -18.021 -12.741 1.00 43.41 97 ARG A O 1
ATOM 778 N N . ASN A 1 98 ? 53.991 -20.029 -13.698 1.00 44.88 98 ASN A N 1
ATOM 779 C CA . ASN A 1 98 ? 52.934 -20.833 -13.118 1.00 44.88 98 ASN A CA 1
ATOM 780 C C . ASN A 1 98 ?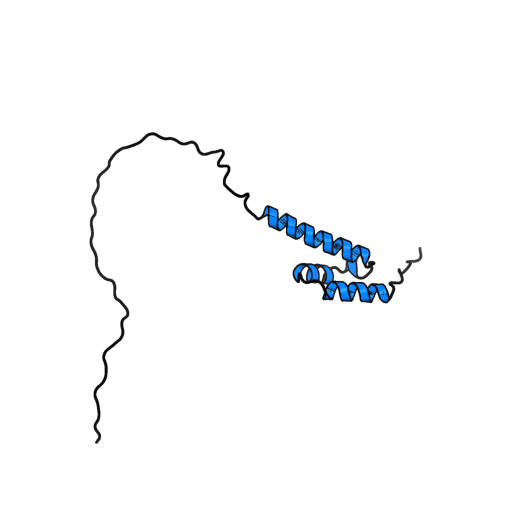 53.162 -21.023 -11.615 1.00 44.88 98 ASN A C 1
ATOM 782 O O . ASN A 1 98 ? 54.247 -21.412 -11.184 1.00 44.88 98 ASN A O 1
ATOM 786 N N . PHE A 1 99 ? 52.095 -20.831 -10.847 1.00 46.81 99 PHE A N 1
ATOM 787 C CA . PHE A 1 99 ? 51.870 -21.553 -9.604 1.00 46.81 99 PHE A CA 1
ATOM 788 C C . PHE A 1 99 ? 51.778 -23.052 -9.926 1.00 46.81 99 PHE A C 1
ATOM 790 O O . PHE A 1 99 ? 50.884 -23.462 -10.662 1.00 46.81 99 PHE A O 1
ATOM 797 N N . SER A 1 100 ? 52.650 -23.881 -9.353 1.00 44.16 100 SER A N 1
ATOM 798 C CA . SER A 1 100 ? 52.311 -25.278 -9.081 1.00 44.16 100 SER A CA 1
ATOM 799 C C . SER A 1 100 ? 53.124 -25.820 -7.916 1.00 44.16 100 SER A C 1
ATOM 801 O O . SER A 1 100 ? 54.335 -25.652 -7.826 1.00 44.16 100 SER A O 1
ATOM 803 N N . ARG A 1 101 ? 52.374 -26.473 -7.034 1.00 46.00 101 ARG A N 1
ATOM 804 C CA . ARG A 1 101 ? 52.778 -27.270 -5.882 1.00 46.00 101 ARG A CA 1
ATOM 805 C C . ARG A 1 101 ? 53.674 -28.452 -6.277 1.00 46.00 101 ARG A C 1
ATOM 807 O O . ARG A 1 101 ? 53.674 -28.854 -7.438 1.00 46.00 101 ARG A O 1
ATOM 814 N N . GLN A 1 102 ? 54.206 -29.078 -5.220 1.00 48.03 102 GLN A N 1
ATOM 815 C CA . GLN A 1 102 ? 54.644 -30.477 -5.065 1.00 48.03 102 GLN A CA 1
ATOM 816 C C . GLN A 1 102 ? 56.169 -30.656 -4.997 1.00 48.03 102 GLN A C 1
ATOM 818 O O . GLN A 1 102 ? 56.835 -30.671 -6.022 1.00 48.03 102 GLN A O 1
ATOM 823 N N . TYR A 1 103 ? 56.692 -30.895 -3.789 1.00 37.31 103 TYR A N 1
ATOM 824 C CA . TYR A 1 103 ? 57.587 -32.030 -3.547 1.00 37.31 103 TYR A CA 1
ATOM 825 C C . TYR A 1 103 ? 57.390 -32.558 -2.115 1.00 37.31 103 TYR A C 1
ATOM 827 O O . TYR A 1 103 ? 57.194 -31.792 -1.174 1.00 37.31 103 TYR A O 1
AT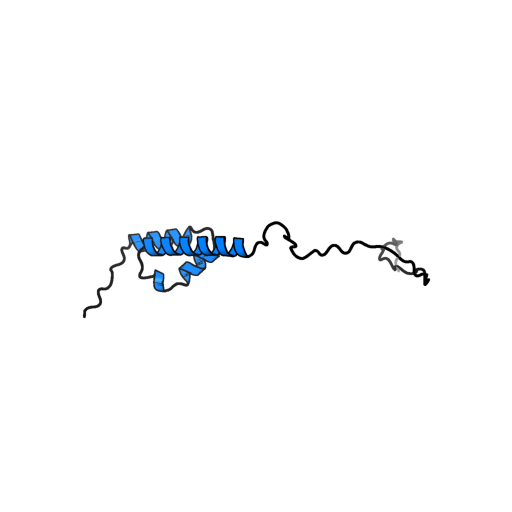OM 835 N N . SER A 1 104 ? 57.346 -33.885 -2.035 1.00 47.88 104 SER A N 1
ATOM 836 C CA . SER A 1 104 ? 56.880 -34.758 -0.947 1.00 47.88 104 SER A CA 1
ATOM 837 C C . SER A 1 104 ? 58.048 -35.224 -0.027 1.00 47.88 104 SER A C 1
ATOM 839 O O . SER A 1 104 ? 59.178 -34.793 -0.249 1.00 47.88 104 SER A O 1
ATOM 841 N N . PRO A 1 105 ? 57.808 -36.059 1.011 1.00 55.44 105 PRO A N 1
ATOM 842 C CA . PRO A 1 105 ? 58.509 -36.073 2.305 1.00 55.44 105 PRO A CA 1
ATOM 843 C C . PRO A 1 105 ? 59.648 -37.105 2.406 1.00 55.44 105 PRO A C 1
ATOM 845 O O . PRO A 1 105 ? 59.684 -38.025 1.600 1.00 55.44 105 PRO A O 1
ATOM 848 N N . HIS A 1 106 ? 60.489 -37.024 3.455 1.00 47.88 106 HIS A N 1
ATOM 849 C CA . HIS A 1 106 ? 61.224 -38.167 4.045 1.00 47.88 106 HIS A CA 1
ATOM 850 C C . HIS A 1 106 ? 61.789 -37.863 5.468 1.00 47.88 106 HIS A C 1
ATOM 852 O O . HIS A 1 106 ? 61.778 -36.698 5.863 1.00 47.88 106 HIS A O 1
ATOM 858 N N . PRO A 1 107 ? 62.164 -38.884 6.284 1.00 57.03 107 PRO A N 1
ATOM 859 C CA . PRO A 1 107 ? 61.710 -39.009 7.683 1.00 57.03 107 PRO A CA 1
ATOM 860 C C . PRO A 1 107 ? 62.806 -39.010 8.789 1.00 57.03 107 PRO A C 1
ATOM 862 O O . PRO A 1 107 ? 63.992 -38.965 8.499 1.00 57.03 107 PRO A O 1
ATOM 865 N N . HIS A 1 108 ? 62.337 -39.092 10.051 1.00 46.25 108 HIS A N 1
ATOM 866 C CA . HIS A 1 108 ? 62.941 -39.552 11.330 1.00 46.25 108 HIS A CA 1
ATOM 867 C C . HIS A 1 108 ? 64.480 -39.583 11.521 1.00 46.25 108 HIS A C 1
ATOM 869 O O . HIS A 1 108 ? 65.152 -40.366 10.867 1.00 46.25 108 HIS A O 1
ATOM 875 N N . HIS A 1 109 ? 65.012 -38.959 12.588 1.00 42.78 109 HIS A N 1
ATOM 876 C CA . HIS A 1 109 ? 65.352 -39.635 13.862 1.00 42.78 109 HIS A CA 1
ATOM 877 C C . HIS A 1 109 ? 65.943 -38.677 14.922 1.00 42.78 109 HIS A C 1
ATOM 879 O O . HIS A 1 109 ? 66.449 -37.599 14.639 1.00 42.78 109 HIS A O 1
ATOM 885 N N . ARG A 1 110 ? 65.806 -39.150 16.157 1.00 40.56 110 ARG A N 1
ATOM 886 C CA . ARG A 1 110 ? 66.088 -38.621 17.499 1.00 40.56 110 ARG A CA 1
ATOM 887 C C . ARG A 1 110 ? 67.583 -38.462 17.837 1.00 40.56 110 ARG A C 1
ATOM 889 O O . ARG A 1 110 ? 68.371 -39.320 17.445 1.00 40.56 110 ARG A O 1
ATOM 896 N N . SER A 1 111 ? 67.922 -37.500 18.699 1.00 47.69 111 SER A N 1
ATOM 897 C CA . SER A 1 111 ? 68.788 -37.659 19.891 1.00 47.69 111 SER A CA 1
ATOM 898 C C . SER A 1 111 ? 68.546 -36.500 20.847 1.00 47.69 111 SER A C 1
ATOM 900 O O . SER A 1 111 ? 68.542 -35.351 20.359 1.00 47.69 111 SER A O 1
#

Secondary structure (DSSP, 8-state):
---------HHHHHHHHHHHHH-S-HHHHHHHHH-GGGTTS-HHHHHHHHHHHHHHHHHHHHHHSPPSS---TT-------------------------------------

Organism: Lygus hesperus (NCBI:txid30085)

pLDDT: mean 72.46, std 20.81, range [37.31, 97.62]

Sequence (111 aa):
GGSCKKKISIANTFLRAQFIRGLRDGWVREQLLQDSSIKDKNFDELLKKAIALEASRYESGQLSRPPDGPVDTHRIIKRAKPQQGNHCSRKRQSQTRNFSRQYSPHPHHRS

Radius of gyration: 35.43 Å; chains: 1; bounding box: 86×66×71 Å